Protein AF-A0A5B0RY75-F1 (afdb_monomer)

pLDDT: mean 74.39, std 15.38, range [50.97, 95.44]

Mean predicted aligned error: 13.95 Å

Organism: NCBI:txid56615

Structure (mmCIF, N/CA/C/O backbone):
data_AF-A0A5B0RY75-F1
#
_entry.id   AF-A0A5B0RY75-F1
#
loop_
_atom_site.group_PDB
_atom_site.id
_atom_site.type_symbol
_atom_site.label_atom_id
_atom_site.label_alt_id
_atom_site.label_comp_id
_atom_site.label_asym_id
_atom_site.label_entity_id
_atom_site.label_seq_id
_atom_site.pdbx_PDB_ins_code
_atom_site.Cartn_x
_atom_site.Cartn_y
_atom_site.Cartn_z
_atom_site.occupancy
_atom_site.B_iso_or_equiv
_atom_site.auth_seq_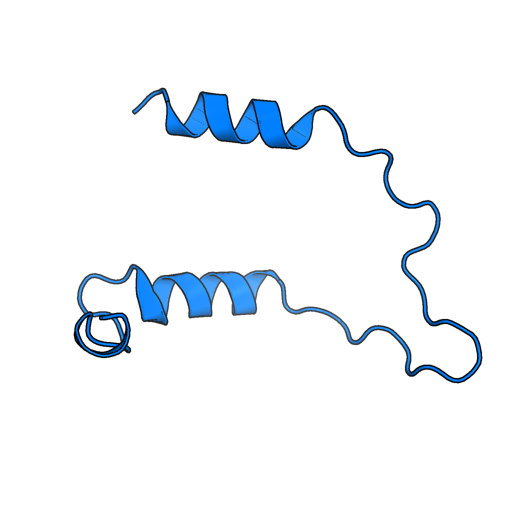id
_atom_site.auth_comp_id
_atom_site.auth_asym_id
_atom_site.auth_atom_id
_atom_site.pdbx_PDB_mode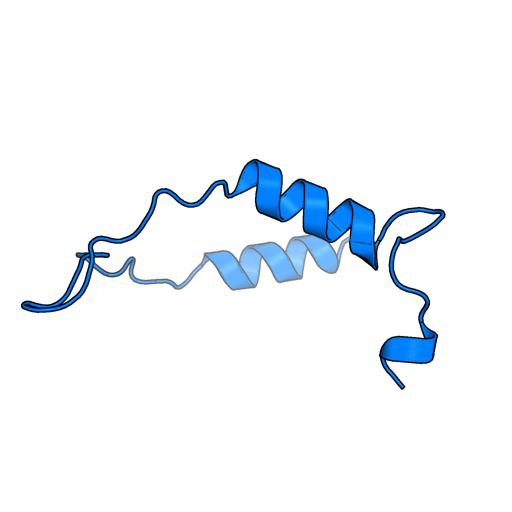l_num
ATOM 1 N N . MET A 1 1 ? 9.270 0.590 21.818 1.00 50.97 1 MET A N 1
ATOM 2 C CA . MET A 1 1 ? 9.397 1.097 20.432 1.00 50.97 1 MET A CA 1
ATOM 3 C C . MET A 1 1 ? 10.800 0.824 19.855 1.00 50.97 1 MET A C 1
ATOM 5 O O . MET A 1 1 ? 11.345 1.668 19.169 1.00 50.97 1 MET A O 1
ATOM 9 N N . TYR A 1 2 ? 11.401 -0.343 20.143 1.00 56.25 2 TYR A N 1
ATOM 10 C CA . TYR A 1 2 ? 12.792 -0.677 19.763 1.00 56.25 2 TYR A CA 1
ATOM 11 C C . TYR A 1 2 ? 12.872 -1.969 18.926 1.00 56.25 2 TYR A C 1
ATOM 13 O O . TYR A 1 2 ? 13.718 -2.098 18.052 1.00 56.25 2 TYR A O 1
ATOM 21 N N . ALA A 1 3 ? 11.929 -2.897 19.134 1.00 55.09 3 ALA A N 1
ATOM 22 C CA . ALA A 1 3 ? 11.874 -4.175 18.424 1.00 55.09 3 ALA A CA 1
ATOM 23 C C . ALA A 1 3 ? 11.588 -4.034 16.917 1.00 55.09 3 ALA A C 1
ATOM 25 O O . ALA A 1 3 ? 12.155 -4.770 16.119 1.00 55.09 3 ALA A O 1
ATOM 26 N N . VAL A 1 4 ? 10.757 -3.061 16.519 1.00 57.09 4 VAL A N 1
ATOM 27 C CA . VAL A 1 4 ? 10.441 -2.812 15.100 1.00 57.09 4 VAL A CA 1
ATOM 28 C C . VAL A 1 4 ? 11.682 -2.338 14.338 1.00 57.09 4 VAL A C 1
ATOM 30 O O . VAL A 1 4 ? 11.933 -2.818 13.242 1.00 57.09 4 VAL A O 1
ATOM 33 N N . ILE A 1 5 ? 12.495 -1.471 14.952 1.00 57.38 5 ILE A N 1
ATOM 34 C CA . ILE A 1 5 ? 13.722 -0.919 14.352 1.00 57.38 5 ILE A CA 1
ATOM 35 C C . ILE A 1 5 ? 14.803 -2.004 14.209 1.00 57.38 5 ILE A C 1
ATOM 37 O O . ILE A 1 5 ? 15.526 -2.046 13.217 1.00 57.38 5 ILE A O 1
ATOM 41 N N . GLN A 1 6 ? 14.905 -2.921 15.175 1.00 55.19 6 GLN A N 1
ATOM 42 C CA . GLN A 1 6 ? 15.851 -4.034 15.070 1.00 55.19 6 GLN A CA 1
ATOM 43 C C . GLN A 1 6 ? 15.433 -5.056 14.005 1.00 55.19 6 GLN A C 1
ATOM 45 O O . GLN A 1 6 ? 16.281 -5.537 13.258 1.00 55.19 6 GLN A O 1
ATOM 50 N N . ALA A 1 7 ? 14.132 -5.341 13.882 1.00 58.12 7 ALA A N 1
ATOM 51 C CA . ALA A 1 7 ? 13.621 -6.243 12.852 1.00 58.12 7 ALA A CA 1
ATOM 52 C C . ALA A 1 7 ? 13.805 -5.680 11.431 1.00 58.12 7 ALA A C 1
ATOM 54 O O . ALA A 1 7 ? 14.079 -6.444 10.508 1.00 58.12 7 ALA A O 1
ATOM 55 N N . THR A 1 8 ? 13.690 -4.359 11.242 1.00 58.12 8 THR A N 1
ATOM 56 C CA . THR A 1 8 ? 13.917 -3.732 9.931 1.00 58.12 8 THR A CA 1
ATOM 57 C C . THR A 1 8 ? 15.374 -3.811 9.493 1.00 58.12 8 THR A C 1
ATOM 59 O O . THR A 1 8 ? 15.623 -4.091 8.328 1.00 58.12 8 THR A O 1
ATOM 62 N N . ASN A 1 9 ? 16.328 -3.630 10.409 1.00 57.75 9 ASN A N 1
ATOM 63 C CA . ASN A 1 9 ? 17.754 -3.674 10.072 1.00 57.75 9 ASN A CA 1
ATOM 64 C C . ASN A 1 9 ? 18.211 -5.097 9.711 1.00 57.75 9 ASN A C 1
ATOM 66 O O . ASN A 1 9 ? 18.920 -5.278 8.730 1.00 57.75 9 ASN A O 1
ATOM 70 N N . LEU A 1 10 ? 17.709 -6.116 10.420 1.00 57.12 10 LEU A N 1
ATOM 71 C CA . LEU A 1 10 ? 17.998 -7.525 10.117 1.00 57.12 10 LEU A CA 1
ATOM 72 C C . LEU A 1 10 ? 17.494 -7.956 8.722 1.00 57.12 10 LEU A C 1
ATOM 74 O O . LEU A 1 10 ? 18.062 -8.846 8.102 1.00 57.12 10 LEU A O 1
ATOM 78 N N . LEU A 1 11 ? 16.426 -7.331 8.212 1.00 57.94 11 LEU A N 1
ATOM 79 C CA . LEU A 1 11 ? 15.877 -7.615 6.878 1.00 57.94 11 LEU A CA 1
ATOM 80 C C . LEU A 1 11 ? 16.631 -6.914 5.735 1.00 57.94 11 LEU A C 1
ATOM 82 O O . LEU A 1 11 ? 16.379 -7.237 4.569 1.00 57.94 11 LEU A O 1
ATOM 86 N N . LEU A 1 12 ? 17.495 -5.947 6.054 1.00 58.19 12 LEU A N 1
ATOM 87 C CA . LEU A 1 12 ? 18.223 -5.122 5.086 1.00 58.19 12 LEU A CA 1
ATOM 88 C C . LEU A 1 12 ? 19.651 -5.618 4.817 1.00 58.19 12 LEU A C 1
ATOM 90 O O . LEU A 1 12 ? 20.203 -5.256 3.783 1.00 58.19 12 LEU A O 1
ATOM 94 N N . ASP A 1 13 ? 20.224 -6.450 5.693 1.00 56.19 13 ASP A N 1
ATOM 95 C CA . ASP A 1 13 ? 21.665 -6.744 5.664 1.00 56.19 13 ASP A CA 1
ATOM 96 C C . ASP A 1 13 ? 22.107 -7.892 4.742 1.00 56.19 13 ASP A C 1
ATOM 98 O O . ASP A 1 13 ? 23.298 -8.029 4.493 1.00 56.19 13 ASP A O 1
ATOM 102 N N . GLU A 1 14 ? 21.204 -8.676 4.149 1.00 61.16 14 GLU A N 1
ATOM 103 C CA . GLU A 1 14 ? 21.607 -9.701 3.172 1.00 61.16 14 GLU A CA 1
ATOM 104 C C . GLU A 1 14 ? 20.591 -9.833 2.043 1.00 61.16 14 GLU A C 1
ATOM 106 O O . GLU A 1 14 ? 19.716 -10.704 2.036 1.00 61.16 14 GLU A O 1
ATOM 111 N N . LYS A 1 15 ? 20.712 -8.965 1.042 1.00 53.75 15 LYS A N 1
ATOM 112 C CA . LYS A 1 15 ? 20.214 -9.275 -0.296 1.00 53.75 15 LYS A CA 1
ATOM 113 C C . LYS A 1 15 ? 21.304 -8.923 -1.282 1.00 53.75 15 LYS A C 1
ATOM 115 O O . LYS A 1 15 ? 21.530 -7.751 -1.558 1.00 53.75 15 LYS A O 1
ATOM 120 N N . ASP A 1 16 ? 21.950 -9.951 -1.823 1.00 59.38 16 ASP A N 1
ATOM 121 C CA . ASP A 1 16 ? 22.546 -9.845 -3.147 1.00 59.38 16 ASP A CA 1
ATOM 122 C C . ASP A 1 16 ? 21.458 -9.291 -4.069 1.00 59.38 16 ASP A C 1
ATOM 124 O O . ASP A 1 16 ? 20.470 -9.966 -4.379 1.00 59.38 16 ASP A O 1
ATOM 128 N N . GLU A 1 17 ? 21.584 -8.013 -4.422 1.00 56.12 17 GLU A N 1
ATOM 129 C CA . GLU A 1 17 ? 20.68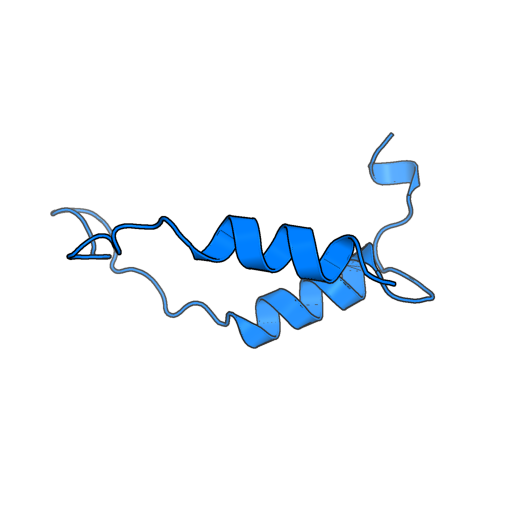7 -7.364 -5.364 1.00 56.12 17 GLU A CA 1
ATOM 130 C C . GLU A 1 17 ? 20.717 -8.200 -6.652 1.00 56.12 17 GLU A C 1
ATOM 132 O O . GLU A 1 17 ? 21.793 -8.403 -7.228 1.00 56.12 17 GLU A O 1
ATOM 137 N N . PRO A 1 18 ? 19.579 -8.752 -7.115 1.00 55.62 18 PRO A N 1
ATOM 138 C CA . PRO A 1 18 ? 19.569 -9.508 -8.352 1.00 55.62 18 PRO A CA 1
ATOM 139 C C . PRO A 1 18 ? 20.072 -8.587 -9.462 1.00 55.62 18 PRO A C 1
ATOM 141 O O . PRO A 1 18 ? 19.442 -7.574 -9.760 1.00 55.62 18 PRO A O 1
ATOM 144 N N . VAL A 1 19 ? 21.202 -8.959 -10.078 1.00 59.12 19 VAL A N 1
ATOM 145 C CA . VAL A 1 19 ? 21.947 -8.127 -11.043 1.00 59.12 19 VAL A CA 1
ATOM 146 C C . VAL A 1 19 ? 21.023 -7.546 -12.121 1.00 59.12 19 VAL A C 1
ATOM 148 O O . VAL A 1 19 ? 21.240 -6.434 -12.604 1.00 59.12 19 VAL A O 1
ATOM 151 N N . HIS A 1 20 ? 19.955 -8.269 -12.479 1.00 51.38 20 HIS A N 1
ATOM 152 C CA . HIS A 1 20 ? 18.947 -7.833 -13.438 1.00 51.38 20 HIS A CA 1
ATOM 153 C C . HIS A 1 20 ? 17.526 -8.146 -12.943 1.00 51.38 20 HIS A C 1
ATOM 155 O O . HIS A 1 20 ? 17.081 -9.295 -12.946 1.00 51.38 20 HIS A O 1
ATOM 161 N N . GLY A 1 21 ? 16.761 -7.110 -12.605 1.00 57.16 21 GLY A N 1
ATOM 162 C CA . GLY A 1 21 ? 15.302 -7.173 -12.640 1.00 57.16 21 GLY A CA 1
ATOM 163 C C . GLY A 1 21 ? 14.820 -6.864 -14.058 1.00 57.16 21 GLY A C 1
ATOM 164 O O . GLY A 1 21 ? 14.806 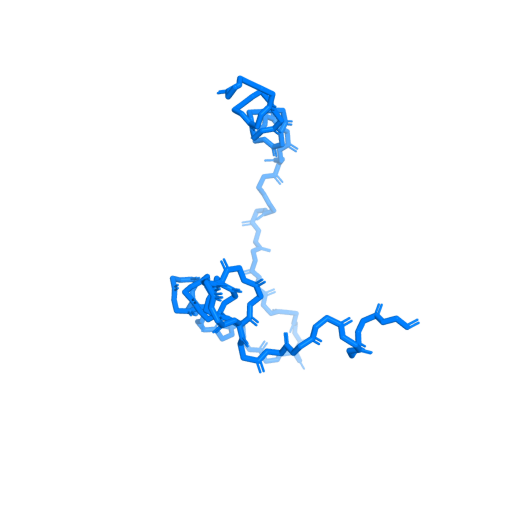-5.704 -14.452 1.00 57.16 21 GLY A O 1
ATOM 165 N N . GLY A 1 22 ? 14.427 -7.864 -14.852 1.00 62.56 22 GLY A N 1
ATOM 166 C CA . GLY A 1 22 ? 14.027 -7.598 -16.239 1.00 62.56 22 GLY A CA 1
ATOM 167 C C . GLY A 1 22 ? 13.397 -8.783 -16.956 1.00 62.56 22 GLY A C 1
ATOM 168 O O . GLY A 1 22 ? 13.720 -9.934 -16.678 1.00 62.56 22 GLY A O 1
ATOM 169 N N . SER A 1 23 ? 12.453 -8.486 -17.852 1.00 62.81 23 SER A N 1
ATOM 170 C CA . SER A 1 23 ? 11.597 -9.455 -18.540 1.00 62.81 23 SER A CA 1
ATOM 171 C C . SER A 1 23 ? 12.386 -10.593 -19.180 1.00 62.81 23 SER A C 1
ATOM 173 O O . SER A 1 23 ? 13.296 -10.366 -19.976 1.00 62.81 23 SER A O 1
ATOM 175 N N . ARG A 1 24 ? 11.964 -11.828 -18.906 1.00 67.50 24 ARG A N 1
ATOM 176 C CA . ARG A 1 24 ? 12.391 -12.9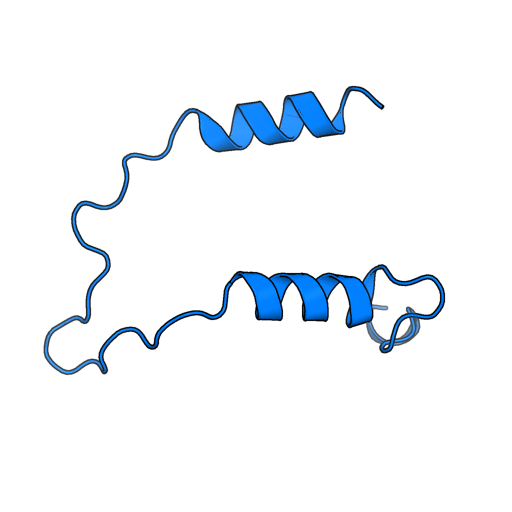91 -19.689 1.00 67.50 24 ARG A CA 1
ATOM 177 C C . ARG A 1 24 ? 11.952 -12.810 -21.152 1.00 67.50 24 ARG A C 1
ATOM 179 O O . ARG A 1 24 ? 10.882 -12.235 -21.371 1.00 67.50 24 ARG A O 1
ATOM 186 N N . PRO A 1 25 ? 12.699 -13.329 -22.142 1.00 74.88 25 PRO A N 1
ATOM 187 C CA . PRO A 1 25 ? 12.242 -13.365 -23.529 1.00 74.88 25 PRO A CA 1
ATOM 188 C C . PRO A 1 25 ? 10.810 -13.918 -23.618 1.00 74.88 25 PRO A C 1
ATOM 190 O O . PRO A 1 25 ? 10.503 -14.958 -23.034 1.00 74.88 25 PRO A O 1
ATOM 193 N N . GLY A 1 26 ? 9.907 -13.184 -24.275 1.00 77.56 26 GLY A N 1
ATOM 194 C CA . GLY A 1 26 ? 8.483 -13.538 -24.372 1.00 77.56 26 GLY A CA 1
ATOM 195 C C . GLY A 1 26 ? 7.609 -13.147 -23.168 1.00 77.56 26 GLY A C 1
ATOM 196 O O . GLY A 1 26 ? 6.428 -13.495 -23.138 1.00 77.56 26 GLY A O 1
ATOM 197 N N . LYS A 1 27 ? 8.139 -12.428 -22.171 1.00 71.56 27 LYS A N 1
ATOM 198 C CA . LYS A 1 27 ? 7.353 -11.829 -21.078 1.00 71.56 27 LYS A CA 1
ATOM 199 C C . LYS A 1 27 ? 7.267 -10.317 -21.241 1.00 71.56 27 LYS A C 1
ATOM 201 O O . LYS A 1 27 ? 8.172 -9.685 -21.772 1.00 71.56 27 LYS A O 1
ATOM 206 N N . GLN A 1 28 ? 6.155 -9.746 -20.780 1.00 73.62 28 GLN A N 1
ATOM 207 C CA . GLN A 1 28 ? 5.977 -8.298 -20.781 1.00 73.62 28 GLN A CA 1
ATOM 208 C C . GLN A 1 28 ? 7.047 -7.615 -19.913 1.00 73.62 28 GLN A C 1
ATOM 210 O O . GLN A 1 28 ? 7.492 -8.212 -18.925 1.00 73.62 28 GLN A O 1
ATOM 215 N N . PRO A 1 29 ? 7.452 -6.379 -20.263 1.00 71.25 29 PRO A N 1
ATOM 216 C CA . PRO A 1 29 ? 8.346 -5.590 -19.427 1.00 71.25 29 PRO A CA 1
ATOM 217 C C . PRO A 1 29 ? 7.742 -5.399 -18.034 1.00 71.25 29 PRO A C 1
ATOM 219 O O . PRO A 1 29 ? 6.518 -5.328 -17.876 1.00 71.25 29 PRO A O 1
ATOM 222 N N . ASN A 1 30 ? 8.604 -5.284 -17.021 1.00 72.06 30 ASN A N 1
ATOM 223 C CA . ASN A 1 30 ? 8.154 -4.883 -15.694 1.00 72.06 30 ASN A CA 1
ATOM 224 C C . ASN A 1 30 ? 7.498 -3.506 -15.807 1.00 72.06 30 ASN A C 1
ATOM 226 O O . ASN A 1 30 ? 8.130 -2.540 -16.232 1.00 72.06 30 ASN A O 1
ATOM 230 N N . ARG A 1 31 ? 6.216 -3.424 -15.441 1.00 72.12 31 ARG A N 1
ATOM 231 C CA . ARG A 1 31 ? 5.533 -2.135 -15.347 1.00 72.12 31 ARG A CA 1
ATOM 232 C C . ARG A 1 31 ? 6.188 -1.303 -14.245 1.00 72.12 31 ARG A C 1
ATOM 234 O O . ARG A 1 31 ? 6.585 -1.884 -13.228 1.00 72.12 31 ARG A O 1
ATOM 241 N N . PRO A 1 32 ? 6.266 0.028 -14.415 1.00 76.88 32 PRO A N 1
ATOM 242 C CA . PRO A 1 32 ? 6.687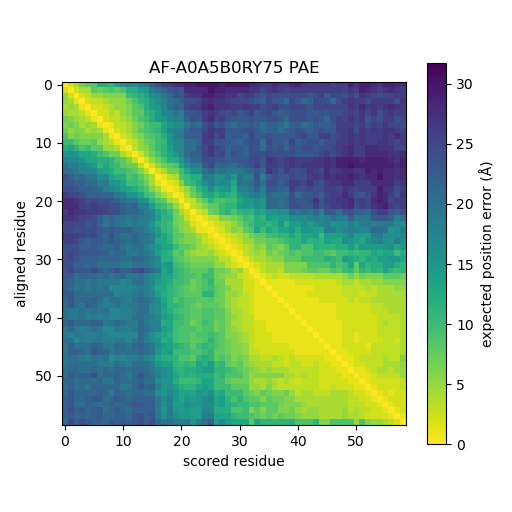 0.904 -13.335 1.00 76.88 32 PRO A CA 1
ATOM 243 C C . PRO A 1 32 ? 5.799 0.627 -12.121 1.00 76.88 32 PRO A C 1
ATOM 245 O O . PRO A 1 32 ? 4.569 0.675 -12.204 1.00 76.88 32 PRO A O 1
ATOM 248 N N . ARG A 1 33 ? 6.432 0.243 -11.013 1.00 79.00 33 ARG A N 1
ATOM 249 C CA . ARG A 1 33 ? 5.744 0.060 -9.740 1.00 79.00 33 ARG A CA 1
ATOM 250 C C . ARG A 1 33 ? 5.650 1.421 -9.073 1.00 79.00 33 ARG A C 1
ATOM 252 O O . ARG A 1 33 ? 6.669 2.020 -8.752 1.00 79.00 33 ARG A O 1
ATOM 259 N N . ASP A 1 34 ? 4.425 1.879 -8.856 1.00 87.88 34 ASP A N 1
ATOM 260 C CA . ASP A 1 34 ? 4.144 2.997 -7.962 1.00 87.88 34 ASP A CA 1
ATOM 261 C C . ASP A 1 34 ? 4.273 2.505 -6.516 1.00 87.88 34 ASP A C 1
ATOM 263 O O . ASP A 1 34 ? 3.304 2.077 -5.890 1.00 87.88 34 ASP A O 1
ATOM 267 N N . PHE A 1 35 ? 5.514 2.442 -6.032 1.00 86.12 35 PHE A N 1
ATOM 268 C CA . PHE A 1 35 ? 5.817 1.934 -4.696 1.00 86.12 35 PHE A CA 1
ATOM 269 C C . PHE A 1 35 ? 5.198 2.808 -3.608 1.00 86.12 35 PHE A C 1
ATOM 271 O O . PHE A 1 35 ? 4.627 2.280 -2.655 1.00 86.12 35 PHE A O 1
ATOM 278 N N . GLU A 1 36 ? 5.281 4.127 -3.768 1.00 91.38 36 GLU A N 1
ATOM 279 C CA . GLU A 1 36 ? 4.751 5.078 -2.798 1.00 91.38 36 GLU A CA 1
ATOM 280 C C . GLU A 1 36 ? 3.222 5.018 -2.743 1.00 91.38 36 GLU A C 1
ATOM 282 O O . GLU A 1 36 ? 2.657 4.837 -1.663 1.00 91.38 36 GLU A O 1
ATOM 287 N N . GLY A 1 37 ? 2.539 5.049 -3.890 1.00 92.44 37 GLY A N 1
ATOM 288 C CA . GLY A 1 37 ? 1.084 4.926 -3.929 1.00 92.44 37 GLY A CA 1
ATOM 289 C C . GLY A 1 37 ? 0.594 3.548 -3.479 1.00 92.44 37 GLY A C 1
ATOM 290 O O . GLY A 1 37 ? -0.442 3.443 -2.819 1.00 92.44 37 GLY A O 1
ATOM 291 N N . ALA A 1 38 ? 1.340 2.475 -3.762 1.00 92.12 38 ALA A N 1
ATOM 292 C CA . ALA A 1 38 ? 1.025 1.148 -3.234 1.00 92.12 38 ALA A CA 1
ATOM 293 C C . ALA A 1 38 ? 1.145 1.099 -1.704 1.00 92.12 38 ALA A C 1
ATOM 295 O O . ALA A 1 38 ? 0.280 0.518 -1.047 1.00 92.12 38 ALA A O 1
ATOM 296 N N . TYR A 1 39 ? 2.175 1.729 -1.137 1.00 94.06 39 TYR A N 1
ATOM 297 C CA . TYR A 1 39 ? 2.349 1.835 0.309 1.00 94.06 39 TYR A CA 1
ATOM 298 C C . TYR A 1 39 ? 1.217 2.638 0.958 1.00 94.06 39 TYR A C 1
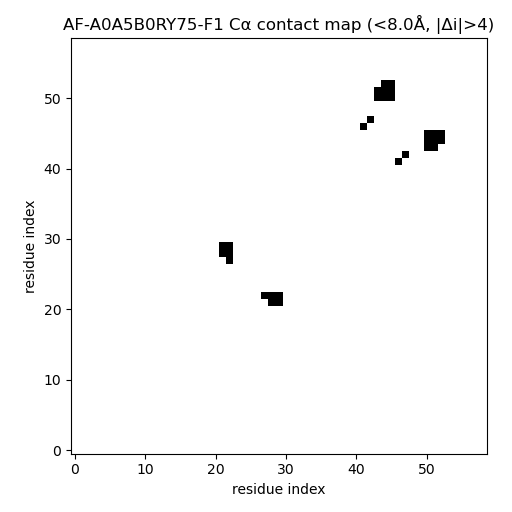ATOM 300 O O . TYR A 1 39 ? 0.601 2.161 1.910 1.00 94.06 39 TYR A O 1
ATOM 308 N N . GLN A 1 40 ? 0.885 3.810 0.409 1.00 95.44 40 GLN A N 1
ATOM 309 C CA . GLN A 1 40 ? -0.208 4.646 0.915 1.00 95.44 40 GLN A CA 1
ATOM 310 C C . GLN A 1 40 ? -1.539 3.885 0.927 1.00 95.44 40 GLN A C 1
ATOM 312 O O . GLN A 1 40 ? -2.209 3.843 1.958 1.00 95.44 40 GLN A O 1
ATOM 317 N N . LYS A 1 41 ? -1.874 3.189 -0.169 1.00 94.81 41 LYS A N 1
ATOM 318 C CA . LYS A 1 41 ? -3.080 2.346 -0.250 1.00 94.81 41 LYS A CA 1
ATOM 319 C C . LYS A 1 41 ? -3.089 1.234 0.788 1.00 94.81 41 LYS A C 1
ATOM 321 O O . LYS A 1 41 ? -4.127 0.933 1.365 1.00 94.81 41 LYS A O 1
ATOM 326 N N . LEU A 1 42 ? -1.943 0.600 1.021 1.00 94.62 42 LEU A N 1
ATOM 327 C CA . LEU A 1 42 ? -1.822 -0.475 2.000 1.00 94.62 42 LEU A CA 1
ATOM 328 C C . LEU A 1 42 ? -2.085 0.050 3.420 1.00 94.62 42 LEU A C 1
ATOM 330 O O . LEU A 1 42 ? -2.836 -0.567 4.174 1.00 94.62 42 LEU A O 1
ATOM 334 N N . VAL A 1 43 ? -1.540 1.218 3.764 1.00 93.00 43 VAL A N 1
ATOM 335 C CA . VAL A 1 43 ? -1.816 1.880 5.046 1.00 93.00 43 VAL A CA 1
ATOM 336 C C . VAL A 1 43 ? -3.293 2.247 5.170 1.00 93.00 43 VAL A C 1
ATOM 338 O O . VAL A 1 43 ? -3.922 1.912 6.171 1.00 93.00 43 VAL A O 1
ATOM 341 N N . GLU A 1 44 ? -3.866 2.882 4.152 1.00 94.44 44 GLU A N 1
ATOM 342 C CA . GLU A 1 44 ? -5.259 3.332 4.162 1.00 94.44 44 GLU A CA 1
ATOM 343 C C . GLU A 1 44 ? -6.248 2.166 4.311 1.00 94.44 44 GLU A C 1
ATOM 345 O O . GLU A 1 44 ? -7.191 2.217 5.100 1.00 94.44 44 GLU A O 1
ATOM 350 N N . HIS A 1 45 ? -6.003 1.072 3.593 1.00 94.19 45 HIS A N 1
ATOM 351 C CA . HIS A 1 45 ? -6.918 -0.060 3.553 1.00 94.19 45 HIS A CA 1
ATOM 352 C C . HIS A 1 45 ? -6.908 -0.916 4.822 1.00 94.19 45 HIS A C 1
ATOM 354 O O . HIS A 1 45 ? -7.948 -1.489 5.146 1.00 94.19 45 HIS A O 1
ATOM 360 N N . TYR A 1 46 ? -5.768 -1.019 5.515 1.00 91.25 46 TYR A N 1
ATOM 361 C CA . TYR A 1 46 ? -5.572 -2.002 6.592 1.00 91.25 46 TYR A CA 1
ATOM 362 C C . TYR A 1 46 ? -5.167 -1.396 7.940 1.00 91.25 46 TYR A C 1
ATOM 364 O O . TYR A 1 46 ? -5.460 -1.983 8.978 1.00 91.25 46 TYR A O 1
ATOM 372 N N . PHE A 1 47 ? -4.494 -0.244 7.945 1.00 89.75 47 PHE A N 1
ATOM 373 C CA . PHE A 1 47 ? -3.860 0.319 9.144 1.00 89.75 47 PHE A CA 1
ATOM 374 C C . PHE A 1 47 ? -4.408 1.693 9.555 1.00 89.75 47 PHE A C 1
ATOM 376 O O . PHE A 1 47 ? -4.013 2.224 10.594 1.00 89.75 47 PHE A O 1
ATOM 383 N N . ALA A 1 48 ? -5.316 2.282 8.773 1.00 91.12 48 ALA A N 1
ATOM 384 C CA . ALA A 1 48 ? -5.977 3.531 9.129 1.00 91.12 48 ALA A CA 1
ATOM 385 C C . ALA A 1 48 ? -6.862 3.378 10.378 1.00 91.12 48 ALA A C 1
ATOM 387 O O . ALA A 1 48 ? -7.308 2.287 10.727 1.00 91.12 48 ALA A O 1
ATOM 388 N N . LYS A 1 49 ? -7.183 4.505 11.029 1.00 92.06 49 LYS A N 1
ATOM 389 C CA . LYS A 1 49 ? -8.120 4.542 12.170 1.00 92.06 49 LYS A CA 1
ATOM 390 C C . LYS A 1 49 ? -9.498 3.964 11.814 1.00 92.06 49 LYS A C 1
ATOM 392 O O . LYS A 1 49 ? -10.152 3.370 12.665 1.00 92.06 49 LYS A O 1
ATOM 397 N N . PHE A 1 50 ? -9.910 4.146 10.562 1.00 91.06 50 PHE A N 1
ATOM 398 C CA . PHE A 1 50 ? -11.113 3.570 9.970 1.00 91.06 50 PHE A CA 1
ATOM 399 C C . PHE A 1 50 ? -10.702 2.887 8.656 1.00 91.06 50 PHE A C 1
ATOM 401 O O . PHE A 1 50 ? -10.738 3.533 7.610 1.00 91.06 50 PHE A O 1
ATOM 408 N N . PRO A 1 51 ? -10.208 1.638 8.712 1.00 90.06 51 PRO A N 1
ATOM 409 C CA . PRO A 1 51 ? -9.694 0.952 7.533 1.00 90.06 51 PRO A CA 1
ATOM 410 C C . PRO A 1 51 ? -10.832 0.609 6.569 1.00 90.06 51 PRO A C 1
ATOM 412 O O . PRO A 1 51 ? -11.954 0.327 6.994 1.00 90.06 51 PRO A O 1
ATOM 415 N N . LEU A 1 52 ? -10.529 0.609 5.268 1.00 92.19 52 LEU A N 1
ATOM 416 C CA . LEU A 1 52 ? -11.512 0.294 4.226 1.00 92.19 52 LEU A CA 1
ATOM 417 C C . LEU A 1 52 ? -12.066 -1.131 4.370 1.00 92.19 52 LEU A C 1
ATOM 419 O O . LEU A 1 52 ? -13.257 -1.356 4.152 1.00 92.19 52 LEU A O 1
ATOM 423 N N . TYR A 1 53 ? -11.210 -2.089 4.737 1.00 88.12 53 TYR A N 1
ATOM 424 C CA . TYR A 1 53 ? -11.618 -3.478 4.919 1.00 88.12 53 TYR A CA 1
ATOM 425 C C . TYR A 1 53 ? -11.813 -3.799 6.405 1.00 88.12 53 TYR A C 1
ATOM 427 O O . TYR A 1 53 ? -10.861 -3.705 7.184 1.00 88.12 53 TYR A O 1
ATOM 435 N N . PRO A 1 54 ? -13.022 -4.212 6.825 1.00 84.81 54 PRO A N 1
ATOM 436 C CA . PRO A 1 54 ? -13.257 -4.630 8.198 1.00 84.81 54 PRO A CA 1
ATOM 437 C C . PRO A 1 54 ? -12.551 -5.956 8.505 1.00 84.81 54 PRO A C 1
ATOM 439 O O . PRO A 1 54 ? -12.474 -6.857 7.669 1.00 84.81 54 PRO A O 1
ATOM 442 N N . ASN A 1 55 ? -12.119 -6.117 9.759 1.00 83.50 55 ASN A N 1
ATOM 443 C CA . ASN A 1 55 ? -11.408 -7.311 10.238 1.00 83.50 55 ASN A CA 1
ATOM 444 C C . ASN A 1 55 ? -12.170 -8.634 10.036 1.00 83.50 55 ASN A C 1
ATOM 446 O O . 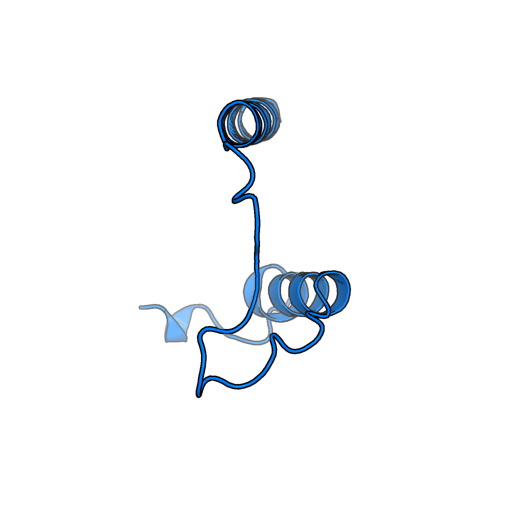ASN A 1 55 ? -11.563 -9.700 10.074 1.00 83.50 55 ASN A O 1
ATOM 450 N N . SER A 1 56 ? -13.489 -8.591 9.836 1.00 88.19 56 SER A N 1
ATOM 451 C CA . SER A 1 56 ? -14.316 -9.774 9.579 1.00 88.19 56 SER A CA 1
ATOM 452 C C . SER A 1 56 ? -13.983 -10.483 8.267 1.00 88.19 56 SER A C 1
ATOM 454 O O . SER A 1 56 ? -14.303 -11.655 8.138 1.00 88.19 56 SER A O 1
ATOM 456 N N . ILE A 1 57 ? -13.356 -9.794 7.309 1.00 88.06 57 ILE A N 1
ATOM 457 C CA . ILE A 1 57 ? -12.995 -10.364 6.001 1.00 88.06 57 ILE A CA 1
ATOM 458 C C . ILE A 1 57 ? -11.763 -11.287 6.102 1.00 88.06 57 ILE A C 1
ATOM 460 O O . ILE A 1 57 ? -11.553 -12.121 5.229 1.00 88.06 57 ILE A O 1
ATOM 464 N N . PHE A 1 58 ? -10.962 -11.170 7.168 1.00 82.69 58 PHE A N 1
ATOM 465 C CA . PHE A 1 58 ? -9.712 -11.925 7.353 1.00 82.69 58 PHE A CA 1
ATOM 466 C C . PHE A 1 58 ? -9.820 -13.081 8.364 1.00 82.69 58 PHE A C 1
ATOM 468 O O . PHE A 1 58 ? -8.790 -13.609 8.784 1.00 82.69 58 PHE A O 1
ATOM 475 N N . ARG A 1 59 ? -11.035 -13.434 8.799 1.00 74.94 59 ARG A N 1
ATOM 476 C CA . ARG A 1 59 ? -11.312 -14.579 9.682 1.00 74.94 59 ARG A CA 1
ATOM 477 C C . ARG A 1 59 ? -11.800 -15.771 8.877 1.00 74.94 59 ARG A C 1
ATOM 479 O O . ARG A 1 59 ? -11.426 -16.896 9.266 1.00 74.94 59 ARG A O 1
#

Sequence (59 aa):
MYAVIQATNLLLDEKDEPVHGGSRPGKQPNRPRDFEGAYQKLVEHYFAKFPLYPNSIFR

Foldseek 3Di:
DVVVVVVVVVVPPDDPPPPDPFD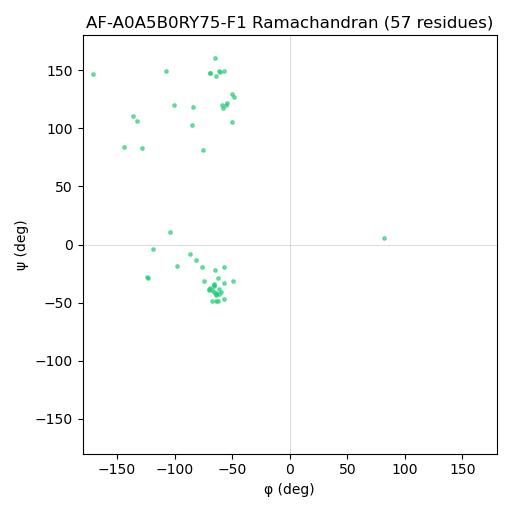DVVGDTDDDDPPVVVVVLVCQQPPDPDHVDDPVVVD

Radius of gyration: 17.14 Å; Cα contacts (8 Å, |Δi|>4): 15; chains: 1; bounding box: 37×20×45 Å

Secondary structure (DSSP, 8-state):
--HHHHHHHHTTS-----S---PPTTSPPPPPP-HHHHHHHHHHHHTSSS-SS-GGGG-

Solvent-accessible surface area (backbone atoms only — not comparable to full-atom values): 4009 Å² total; per-residue (Å²): 142,57,68,66,62,53,55,54,53,69,71,64,75,76,66,85,72,69,94,72,88,69,53,56,93,96,49,72,70,78,70,88,74,61,60,67,63,52,48,51,50,51,40,46,35,69,68,38,100,74,33,76,58,62,76,78,80,81,112